Protein AF-A0A3A9GIK2-F1 (afdb_monomer)

Structure (mmCIF, N/CA/C/O backbone):
data_AF-A0A3A9GIK2-F1
#
_entry.id   AF-A0A3A9GIK2-F1
#
loop_
_atom_site.group_PDB
_atom_site.id
_atom_site.type_symbol
_atom_site.label_atom_id
_atom_site.label_alt_id
_atom_site.label_comp_id
_atom_site.label_asym_id
_atom_site.label_entity_id
_atom_site.label_seq_id
_atom_site.pdbx_PDB_ins_code
_atom_site.Cartn_x
_atom_site.Cartn_y
_atom_site.Cartn_z
_atom_site.occupancy
_atom_site.B_iso_or_equiv
_atom_site.auth_s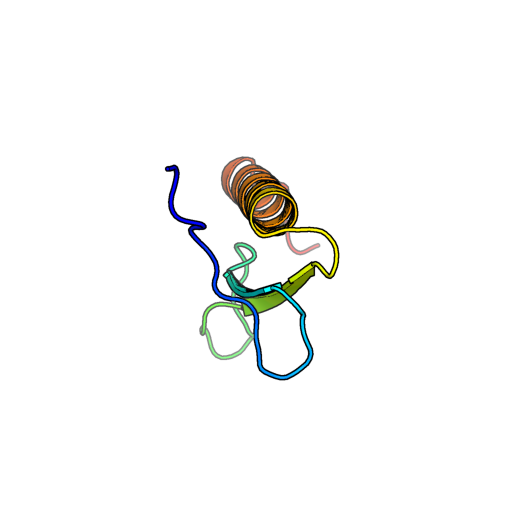eq_id
_atom_site.auth_comp_id
_atom_site.auth_asym_id
_atom_site.auth_atom_id
_atom_site.pdbx_PDB_model_num
ATOM 1 N N . MET A 1 1 ? 16.663 12.050 -14.763 1.00 54.78 1 MET A N 1
ATOM 2 C CA . MET A 1 1 ? 15.971 10.745 -14.886 1.00 54.78 1 MET A CA 1
ATOM 3 C C . MET A 1 1 ? 15.050 10.595 -13.685 1.00 54.78 1 MET A C 1
ATOM 5 O O . MET A 1 1 ? 15.532 10.769 -12.575 1.00 54.78 1 MET A O 1
ATOM 9 N N . ALA A 1 2 ? 13.749 10.359 -13.871 1.00 64.50 2 ALA A N 1
ATOM 10 C CA . ALA A 1 2 ? 12.848 10.140 -12.737 1.00 64.50 2 ALA A CA 1
ATOM 11 C C . ALA A 1 2 ? 13.188 8.802 -12.061 1.00 64.50 2 ALA A C 1
ATOM 13 O O . ALA A 1 2 ? 13.262 7.771 -12.732 1.00 64.50 2 ALA A O 1
ATOM 14 N N . THR A 1 3 ? 13.436 8.811 -10.753 1.00 75.12 3 THR A N 1
ATOM 15 C CA . THR A 1 3 ? 13.689 7.592 -9.982 1.00 75.12 3 THR A CA 1
ATOM 16 C C . THR A 1 3 ? 12.364 6.890 -9.698 1.00 75.12 3 THR A C 1
ATOM 18 O O . THR A 1 3 ? 11.387 7.509 -9.282 1.00 75.12 3 THR A O 1
ATOM 21 N N . ALA A 1 4 ? 12.305 5.583 -9.954 1.00 79.38 4 ALA A N 1
ATOM 22 C CA . ALA A 1 4 ? 11.123 4.790 -9.638 1.00 79.38 4 ALA A CA 1
ATOM 23 C C . ALA A 1 4 ? 10.914 4.751 -8.117 1.00 79.38 4 ALA A C 1
ATOM 25 O O . ALA A 1 4 ? 11.835 4.410 -7.370 1.00 79.38 4 ALA A O 1
ATOM 26 N N . LYS A 1 5 ? 9.698 5.072 -7.662 1.00 81.56 5 LYS A N 1
ATOM 27 C CA . LYS A 1 5 ? 9.342 5.075 -6.237 1.00 81.56 5 LYS A CA 1
ATOM 28 C C . LYS A 1 5 ? 9.394 3.675 -5.632 1.00 81.56 5 LYS A C 1
ATOM 30 O O . LYS A 1 5 ? 9.839 3.509 -4.497 1.00 81.56 5 LYS A O 1
ATOM 35 N N . TYR A 1 6 ? 8.964 2.666 -6.391 1.00 86.31 6 TYR A N 1
ATOM 36 C CA . TYR A 1 6 ? 9.008 1.272 -5.970 1.00 86.31 6 TYR A CA 1
ATOM 37 C C . TYR A 1 6 ? 10.157 0.525 -6.631 1.00 86.31 6 TYR A C 1
ATOM 39 O O . TYR A 1 6 ? 10.374 0.598 -7.842 1.00 86.31 6 TYR A O 1
ATOM 47 N N . LYS A 1 7 ? 10.877 -0.244 -5.812 1.00 84.69 7 LYS A N 1
ATOM 48 C CA . LYS A 1 7 ? 11.938 -1.133 -6.277 1.00 84.69 7 LYS A CA 1
ATOM 49 C C . LYS A 1 7 ? 11.342 -2.463 -6.717 1.00 84.69 7 LYS A C 1
ATOM 51 O O . LYS A 1 7 ? 10.395 -2.973 -6.120 1.00 84.69 7 LYS A O 1
ATOM 56 N N . ARG A 1 8 ? 11.926 -3.017 -7.772 1.00 87.31 8 ARG A N 1
ATOM 57 C CA . ARG A 1 8 ? 11.622 -4.360 -8.250 1.00 87.31 8 ARG A CA 1
ATOM 58 C C . ARG A 1 8 ? 12.228 -5.379 -7.278 1.00 87.31 8 ARG A C 1
ATOM 60 O O . ARG A 1 8 ? 13.359 -5.197 -6.831 1.00 87.31 8 ARG A O 1
ATOM 67 N N . ASN A 1 9 ? 11.473 -6.412 -6.927 1.00 87.06 9 ASN A N 1
ATOM 68 C CA . ASN A 1 9 ? 11.955 -7.517 -6.105 1.00 87.06 9 ASN A CA 1
ATOM 69 C C . ASN A 1 9 ? 12.846 -8.472 -6.931 1.00 87.06 9 ASN A C 1
ATOM 71 O O . ASN A 1 9 ? 13.010 -8.294 -8.142 1.00 87.06 9 ASN A O 1
ATOM 75 N N . LYS A 1 10 ? 13.407 -9.500 -6.278 1.00 87.25 10 LYS A N 1
ATOM 76 C CA . LYS A 1 10 ? 14.247 -10.519 -6.937 1.00 87.25 10 LYS A CA 1
ATOM 77 C C . LYS A 1 10 ? 13.515 -11.259 -8.067 1.00 87.25 10 LYS A C 1
ATOM 79 O O . LYS A 1 10 ? 14.149 -11.627 -9.046 1.00 87.25 10 LYS A O 1
ATOM 84 N N . ASP A 1 11 ? 12.193 -11.390 -7.966 1.00 86.38 11 ASP A N 1
ATOM 85 C CA . ASP A 1 11 ? 11.334 -12.065 -8.954 1.00 86.38 11 ASP A CA 1
ATOM 86 C C . ASP A 1 11 ? 10.949 -11.175 -10.145 1.00 86.38 11 ASP A C 1
ATOM 88 O O . ASP A 1 11 ? 10.169 -11.571 -11.011 1.00 86.38 11 ASP A O 1
ATOM 92 N N . GLY A 1 12 ? 11.441 -9.939 -10.188 1.00 87.06 12 GLY A N 1
ATOM 93 C CA . GLY A 1 12 ? 11.152 -9.019 -11.276 1.00 87.06 12 GLY A CA 1
ATOM 94 C C . GLY A 1 12 ? 9.835 -8.237 -11.133 1.00 87.06 12 GLY A C 1
ATOM 95 O O . GLY A 1 12 ? 9.408 -7.572 -12.076 1.00 87.06 12 GLY A O 1
ATOM 96 N N . ILE A 1 13 ? 9.204 -8.267 -9.959 1.00 89.38 13 ILE A N 1
ATOM 97 C CA . ILE A 1 13 ? 7.879 -7.705 -9.664 1.00 89.38 13 ILE A CA 1
ATOM 98 C C . ILE A 1 13 ? 8.007 -6.496 -8.729 1.00 89.38 13 ILE A C 1
ATOM 100 O O . ILE A 1 13 ? 8.812 -6.482 -7.801 1.00 89.38 13 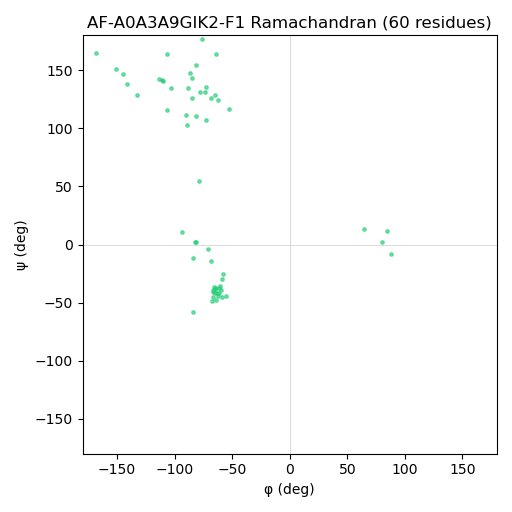ILE A O 1
ATOM 104 N N . PHE A 1 14 ? 7.198 -5.463 -8.943 1.00 90.94 14 PHE A N 1
ATOM 105 C CA . PHE A 1 14 ? 7.040 -4.365 -7.989 1.00 90.94 14 PHE A CA 1
ATOM 106 C C . PHE A 1 14 ? 5.997 -4.773 -6.957 1.00 90.94 14 PHE A C 1
ATOM 108 O O . PHE A 1 14 ? 4.888 -5.135 -7.345 1.00 90.94 14 PHE A O 1
ATOM 115 N N . ALA A 1 15 ? 6.313 -4.713 -5.665 1.00 91.12 15 ALA A N 1
ATOM 116 C CA . ALA A 1 15 ? 5.373 -5.122 -4.628 1.00 91.12 15 ALA A CA 1
ATOM 117 C C . ALA A 1 15 ? 5.470 -4.265 -3.360 1.00 91.12 15 ALA A C 1
ATOM 119 O O . ALA A 1 15 ? 6.551 -3.805 -2.993 1.00 91.12 15 ALA A O 1
ATOM 120 N N . ILE A 1 16 ? 4.334 -4.062 -2.687 1.00 92.31 16 ILE A N 1
ATOM 121 C CA . ILE A 1 16 ? 4.234 -3.354 -1.406 1.00 92.31 16 ILE A CA 1
ATOM 122 C C . ILE A 1 16 ? 3.050 -3.869 -0.579 1.00 92.31 16 ILE A C 1
ATOM 124 O O . ILE A 1 16 ? 2.030 -4.295 -1.117 1.00 92.31 16 ILE A O 1
ATOM 128 N N . LYS A 1 17 ? 3.171 -3.793 0.751 1.00 93.12 17 LYS A N 1
ATOM 129 C CA . LYS A 1 17 ? 2.046 -3.965 1.677 1.00 93.12 17 LYS A CA 1
ATOM 130 C C . LYS A 1 17 ? 1.396 -2.608 1.948 1.00 93.12 17 LYS A C 1
ATOM 132 O O . LYS A 1 17 ? 2.015 -1.765 2.597 1.00 93.12 17 LYS A O 1
ATOM 137 N N . ALA A 1 18 ? 0.175 -2.405 1.466 1.00 92.38 18 ALA A N 1
ATOM 138 C CA . ALA A 1 18 ? -0.586 -1.173 1.655 1.00 92.38 18 ALA A CA 1
ATOM 139 C C . ALA A 1 18 ? -1.769 -1.417 2.600 1.00 92.38 18 ALA A C 1
ATOM 141 O O . ALA A 1 18 ? -2.379 -2.479 2.560 1.00 92.38 18 ALA A O 1
ATOM 142 N N . TRP A 1 19 ? -2.058 -0.457 3.477 1.00 92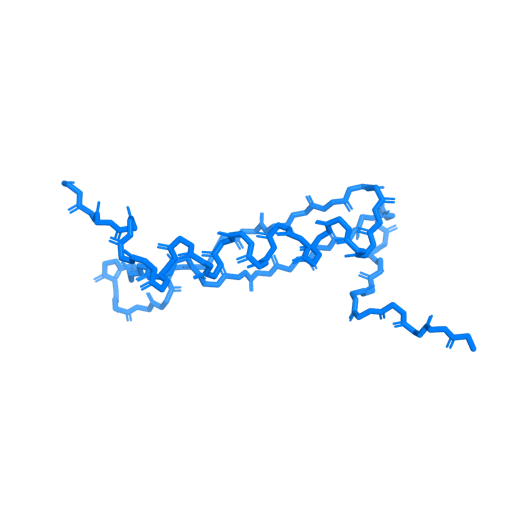.88 19 TRP A N 1
ATOM 143 C CA . TRP A 1 19 ? -3.229 -0.516 4.353 1.00 92.88 19 TRP A CA 1
ATOM 144 C C . TRP A 1 19 ? -4.487 -0.236 3.538 1.00 92.88 19 TRP A C 1
ATOM 146 O O . TRP A 1 19 ? -4.512 0.739 2.789 1.00 92.88 19 TRP A O 1
ATOM 156 N N . ASP A 1 20 ? -5.496 -1.084 3.684 1.00 89.12 20 ASP A N 1
ATOM 157 C CA . ASP A 1 20 ? -6.745 -0.984 2.932 1.00 89.12 20 ASP A CA 1
ATOM 158 C C . ASP A 1 20 ? -7.832 -0.193 3.664 1.00 89.12 20 ASP A C 1
ATOM 160 O O . ASP A 1 20 ? -8.977 -0.207 3.243 1.00 89.12 20 ASP A O 1
ATOM 164 N N . GLY A 1 21 ? -7.515 0.491 4.763 1.00 89.62 21 GLY A N 1
ATOM 165 C CA . GLY A 1 21 ? -8.503 1.257 5.525 1.00 89.62 21 GLY A CA 1
ATOM 166 C C . GLY A 1 21 ? -9.229 0.456 6.602 1.00 89.62 21 GLY A C 1
ATOM 167 O O . GLY A 1 21 ? -9.911 1.055 7.426 1.00 89.62 21 GLY A O 1
ATOM 168 N N . THR A 1 22 ? -9.052 -0.867 6.653 1.00 90.12 22 THR A N 1
ATOM 169 C CA . THR A 1 22 ? -9.674 -1.718 7.676 1.00 90.12 22 THR A CA 1
ATOM 170 C C . THR A 1 22 ? -8.663 -2.197 8.707 1.00 90.12 22 THR A C 1
ATOM 172 O O . THR A 1 22 ? -7.440 -2.098 8.539 1.00 90.12 22 THR A O 1
ATOM 175 N N . TYR A 1 23 ? -9.179 -2.682 9.825 1.00 92.12 23 TYR A N 1
ATOM 176 C CA . TYR A 1 23 ? -8.382 -3.258 10.892 1.00 92.12 23 TYR A CA 1
ATOM 177 C C . TYR A 1 23 ? -8.702 -4.743 10.999 1.00 92.12 23 TYR A C 1
ATOM 179 O O . TYR A 1 23 ? -9.841 -5.166 10.812 1.00 92.12 23 TYR A O 1
ATOM 187 N N . ASN A 1 24 ? -7.673 -5.529 11.281 1.00 90.88 24 ASN A N 1
ATOM 188 C CA . ASN A 1 24 ? -7.805 -6.928 11.642 1.00 90.88 24 ASN A CA 1
ATOM 189 C C . ASN A 1 24 ? -8.573 -7.065 12.972 1.00 90.88 24 ASN A C 1
ATOM 191 O O . ASN A 1 24 ? -8.634 -6.105 13.746 1.00 90.88 24 ASN A O 1
ATOM 195 N N . PRO A 1 25 ? -9.081 -8.268 13.301 1.00 90.81 25 PRO A N 1
ATOM 196 C CA . PRO A 1 25 ? -9.735 -8.526 14.588 1.00 90.81 25 PRO A CA 1
ATOM 197 C C . PRO A 1 25 ? -8.851 -8.237 15.812 1.00 90.81 25 PRO A C 1
ATOM 199 O O . PRO A 1 25 ? -9.361 -7.938 16.884 1.00 90.81 25 PRO A O 1
ATOM 202 N N . ASP A 1 26 ? -7.527 -8.298 15.650 1.00 92.75 26 ASP A N 1
ATOM 203 C CA . ASP A 1 26 ? -6.540 -7.975 16.687 1.00 92.75 26 ASP A 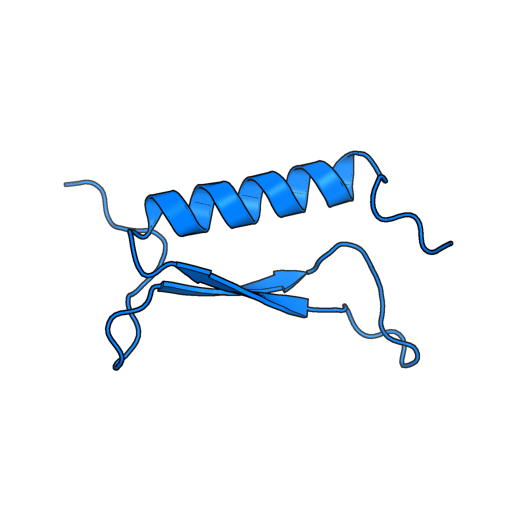CA 1
ATOM 204 C C . ASP A 1 26 ? -6.272 -6.459 16.841 1.00 92.75 26 ASP A C 1
ATOM 206 O O . ASP A 1 26 ? -5.422 -6.053 17.631 1.00 92.75 26 ASP A O 1
ATOM 210 N N . GLY A 1 27 ? -6.968 -5.609 16.075 1.00 90.50 27 GLY A N 1
ATOM 211 C CA . GLY A 1 27 ? -6.799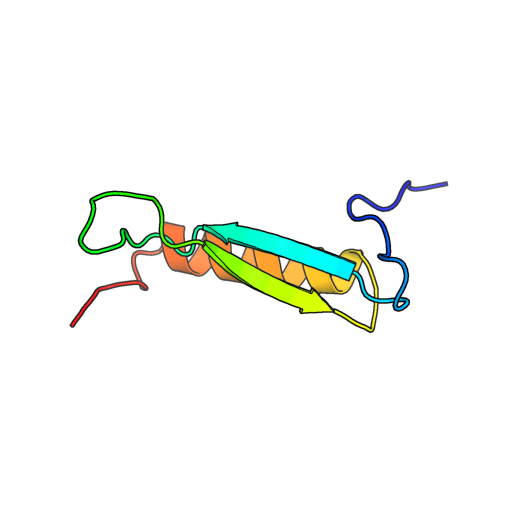 -4.154 16.076 1.00 90.50 27 GLY A CA 1
ATOM 212 C C . GLY A 1 27 ? -5.600 -3.651 15.264 1.00 90.50 27 GLY A C 1
ATOM 213 O O . GLY A 1 27 ? -5.347 -2.445 15.211 1.00 90.50 27 GLY A O 1
ATOM 214 N N . THR A 1 28 ? -4.851 -4.529 14.595 1.00 93.94 28 THR A N 1
ATOM 215 C CA . THR A 1 28 ? -3.755 -4.122 13.708 1.00 93.94 28 THR A CA 1
ATOM 216 C C . THR A 1 28 ? -4.277 -3.696 12.336 1.00 93.94 28 THR A C 1
ATOM 218 O O . THR A 1 28 ? -5.340 -4.109 11.885 1.00 93.94 28 THR A O 1
ATOM 221 N N . LYS A 1 29 ? -3.529 -2.840 11.630 1.00 93.75 29 LYS A N 1
ATOM 222 C CA . LYS A 1 29 ? -3.898 -2.399 10.274 1.00 93.75 29 LYS A CA 1
ATOM 223 C C . LYS A 1 29 ? -3.936 -3.591 9.314 1.00 93.75 29 LYS A C 1
ATOM 225 O O . LYS A 1 29 ? -2.900 -4.231 9.117 1.00 93.75 29 LYS A O 1
ATOM 230 N N . HIS A 1 30 ? -5.061 -3.809 8.638 1.00 92.50 30 HIS A N 1
ATOM 231 C CA . HIS A 1 30 ? -5.166 -4.829 7.601 1.00 92.50 30 HIS A CA 1
ATOM 232 C C . HIS A 1 30 ? -4.403 -4.376 6.347 1.00 92.50 30 HIS A C 1
ATOM 234 O O . HIS A 1 30 ? -4.749 -3.410 5.665 1.00 92.50 30 HIS A O 1
ATOM 240 N N . ARG A 1 31 ? -3.253 -5.007 6.092 1.00 93.56 31 ARG A N 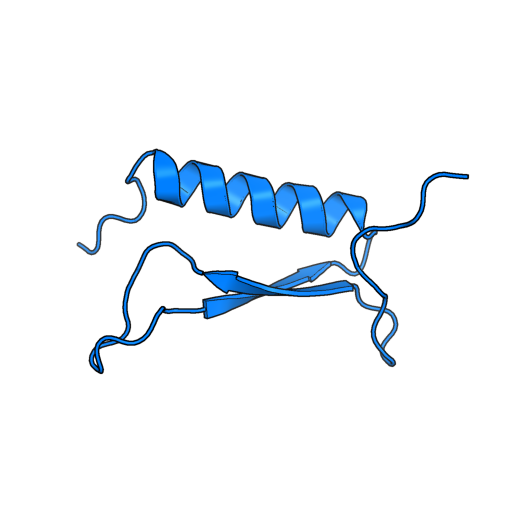1
ATOM 241 C CA . ARG A 1 31 ? -2.369 -4.637 4.981 1.00 93.56 31 ARG A CA 1
ATOM 242 C C . ARG A 1 31 ? -2.457 -5.665 3.869 1.00 93.56 31 ARG A C 1
ATOM 244 O O . ARG A 1 31 ? -1.984 -6.789 4.031 1.00 93.56 31 ARG A O 1
ATOM 251 N N . ILE A 1 32 ? -2.949 -5.242 2.713 1.00 92.88 32 ILE A N 1
ATOM 252 C CA . ILE A 1 32 ? -3.017 -6.072 1.516 1.00 92.88 32 ILE A CA 1
ATOM 253 C C . ILE A 1 32 ? -1.714 -6.000 0.718 1.00 92.88 32 ILE A C 1
ATOM 255 O O . ILE A 1 32 ? -1.012 -4.984 0.696 1.00 92.88 32 ILE A O 1
ATOM 259 N N . HIS A 1 33 ? -1.375 -7.104 0.057 1.00 93.56 33 HIS A N 1
ATOM 260 C CA . HIS A 1 33 ? -0.181 -7.198 -0.775 1.00 93.56 33 HIS A CA 1
ATOM 261 C C . HIS A 1 33 ? -0.513 -6.756 -2.205 1.00 93.56 33 HIS A C 1
ATOM 263 O O . HIS A 1 33 ? -1.097 -7.514 -2.978 1.00 93.56 33 HIS A O 1
ATOM 269 N N . LEU A 1 34 ? -0.114 -5.537 -2.565 1.00 93.06 34 LEU A N 1
ATOM 270 C CA . LEU A 1 34 ? -0.217 -5.031 -3.930 1.00 93.06 34 LEU A CA 1
ATOM 271 C C . LEU A 1 34 ? 1.034 -5.407 -4.715 1.00 93.06 34 LEU A C 1
ATOM 273 O O . LEU A 1 34 ? 2.155 -5.264 -4.221 1.00 93.06 34 LEU A O 1
ATOM 277 N N . LYS A 1 35 ? 0.838 -5.893 -5.941 1.00 92.81 35 LYS A N 1
ATOM 278 C CA . LYS A 1 35 ? 1.917 -6.323 -6.828 1.00 92.81 35 LYS A CA 1
ATOM 279 C C . LYS A 1 35 ? 1.623 -5.927 -8.270 1.00 92.81 35 LYS A C 1
ATOM 281 O O . LYS A 1 35 ? 0.516 -6.120 -8.762 1.00 92.81 35 LYS A O 1
ATOM 286 N N . SER A 1 36 ? 2.641 -5.445 -8.970 1.00 90.88 36 SER A N 1
ATOM 287 C CA . SER A 1 36 ? 2.590 -5.182 -10.404 1.00 90.88 36 SER A CA 1
ATOM 288 C C . SER A 1 36 ? 3.817 -5.756 -11.096 1.00 90.88 36 SER A C 1
ATOM 290 O O . SER A 1 36 ? 4.957 -5.486 -10.721 1.00 90.88 36 SER A O 1
ATOM 292 N N . LYS A 1 37 ? 3.582 -6.538 -12.151 1.00 89.81 37 LYS A N 1
ATOM 293 C CA . LYS A 1 37 ? 4.631 -7.008 -13.069 1.00 89.81 37 LYS A CA 1
ATOM 294 C C . LYS A 1 37 ? 4.956 -5.974 -14.153 1.00 89.81 37 LYS A C 1
ATOM 296 O O . LYS A 1 37 ? 5.938 -6.128 -14.867 1.00 89.81 37 LYS A O 1
ATOM 301 N N . LYS A 1 38 ? 4.127 -4.931 -14.290 1.00 88.50 38 LYS A N 1
ATOM 302 C CA . LYS A 1 38 ? 4.169 -3.992 -15.415 1.00 88.50 38 LYS A CA 1
ATOM 303 C C . LYS A 1 38 ? 5.194 -2.885 -15.193 1.00 88.50 38 LYS A C 1
ATOM 305 O O . LYS A 1 38 ? 6.088 -2.697 -16.009 1.00 88.50 38 LYS A O 1
ATOM 310 N N . SER A 1 39 ? 5.061 -2.124 -14.107 1.00 87.69 39 SER A N 1
ATOM 311 C CA . SER A 1 39 ? 5.963 -1.005 -13.795 1.00 87.69 39 SER A CA 1
ATOM 312 C C . SER A 1 39 ? 5.758 -0.486 -12.368 1.00 87.69 39 SER A C 1
ATOM 314 O O . SER A 1 39 ? 4.715 -0.739 -11.767 1.00 87.69 39 SER A O 1
ATOM 316 N N . SER A 1 40 ? 6.710 0.310 -11.858 1.00 86.50 40 SER A N 1
ATOM 317 C CA . SER A 1 40 ? 6.527 1.078 -10.610 1.00 86.50 40 SER A CA 1
ATOM 318 C C . SER A 1 40 ? 5.292 1.973 -10.687 1.00 86.50 40 SER A C 1
ATOM 320 O O . SER A 1 40 ? 4.489 1.971 -9.764 1.00 86.50 40 SER A O 1
ATOM 322 N N . ARG A 1 41 ? 5.090 2.667 -11.816 1.00 90.50 41 ARG A N 1
ATOM 323 C CA . ARG A 1 41 ? 3.951 3.575 -12.006 1.00 90.50 41 ARG A CA 1
ATOM 324 C C . ARG A 1 41 ? 2.604 2.857 -11.926 1.00 90.50 41 ARG A C 1
ATOM 326 O O . ARG A 1 41 ? 1.648 3.395 -11.389 1.00 90.50 41 ARG A O 1
ATOM 333 N N . ASP A 1 42 ? 2.532 1.634 -12.441 1.00 90.69 42 ASP A N 1
ATOM 334 C CA . ASP A 1 42 ? 1.324 0.814 -12.341 1.00 90.69 42 ASP A CA 1
ATOM 335 C C . ASP A 1 42 ? 1.021 0.443 -10.880 1.00 90.69 42 ASP A C 1
ATOM 337 O O . ASP A 1 42 ? -0.118 0.572 -10.439 1.00 90.69 42 ASP A O 1
ATOM 341 N N . LEU A 1 43 ? 2.048 0.089 -10.097 1.00 93.00 43 LEU A N 1
ATOM 342 C CA . LEU A 1 43 ? 1.891 -0.129 -8.658 1.00 93.00 43 LEU A CA 1
ATOM 343 C C . LEU A 1 43 ? 1.487 1.159 -7.917 1.00 93.00 43 LEU A C 1
ATOM 345 O O . LEU A 1 43 ? 0.672 1.103 -7.003 1.00 93.00 43 LEU A O 1
ATOM 349 N N . GLU A 1 44 ? 2.012 2.319 -8.317 1.00 92.94 44 GLU A N 1
ATOM 350 C CA . GLU A 1 44 ? 1.620 3.625 -7.763 1.00 92.94 44 GLU A CA 1
ATOM 351 C C . GLU A 1 44 ? 0.144 3.928 -8.014 1.00 92.94 44 GLU A C 1
ATOM 353 O O . GLU A 1 44 ? -0.561 4.301 -7.079 1.00 92.94 44 GLU A O 1
ATOM 358 N N . ASN A 1 45 ? -0.347 3.674 -9.228 1.00 94.50 45 ASN A N 1
ATOM 359 C CA . ASN A 1 45 ? -1.764 3.825 -9.548 1.00 94.50 45 ASN A CA 1
ATOM 360 C C . ASN A 1 45 ? -2.641 2.890 -8.700 1.00 94.50 45 ASN A C 1
ATOM 362 O O . ASN A 1 45 ? -3.670 3.323 -8.193 1.00 94.50 45 ASN A O 1
ATOM 366 N N . GLN A 1 46 ? -2.227 1.633 -8.490 1.00 92.94 46 GLN A N 1
ATOM 367 C CA . GLN A 1 46 ? -2.959 0.695 -7.625 1.00 92.94 46 GLN A CA 1
ATOM 368 C C . GLN A 1 46 ? -3.003 1.167 -6.165 1.00 92.94 46 GLN A C 1
ATOM 370 O O . GLN A 1 46 ? -4.041 1.076 -5.513 1.00 92.94 46 GLN A O 1
ATOM 375 N N . VAL A 1 47 ? -1.884 1.681 -5.648 1.00 93.00 47 VAL A N 1
ATOM 376 C CA . VAL A 1 47 ? -1.805 2.219 -4.283 1.00 93.00 47 VAL A CA 1
ATOM 377 C C . VAL A 1 47 ? -2.667 3.473 -4.140 1.00 93.00 47 VAL A C 1
ATOM 379 O O . VAL A 1 47 ? -3.335 3.624 -3.121 1.00 93.00 47 VAL A O 1
ATOM 382 N N . ASN A 1 48 ? -2.673 4.362 -5.133 1.00 93.56 48 ASN A N 1
ATOM 383 C CA . ASN A 1 48 ? -3.514 5.558 -5.113 1.00 93.56 48 ASN A CA 1
ATOM 384 C C . ASN A 1 48 ? -4.999 5.2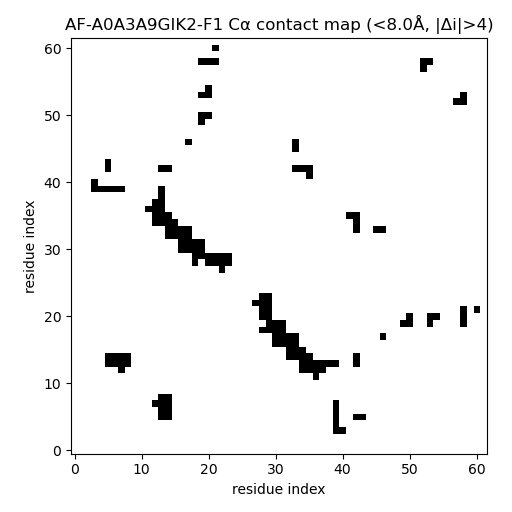00 -5.197 1.00 93.56 48 ASN A C 1
ATOM 386 O O . ASN A 1 48 ? -5.763 5.664 -4.364 1.00 93.56 48 ASN A O 1
ATOM 390 N N . ALA A 1 49 ? -5.389 4.284 -6.086 1.00 92.31 49 ALA A N 1
ATOM 391 C CA . ALA A 1 49 ? -6.765 3.798 -6.155 1.00 92.31 49 ALA A CA 1
ATOM 392 C C . ALA A 1 49 ? -7.211 3.130 -4.842 1.00 92.31 49 ALA A C 1
ATOM 394 O O . ALA A 1 49 ? -8.364 3.259 -4.437 1.00 92.31 49 ALA A O 1
ATOM 395 N N . LEU A 1 50 ? -6.307 2.421 -4.151 1.00 91.75 50 LEU A N 1
ATOM 396 C CA . LEU A 1 50 ? -6.595 1.900 -2.816 1.00 91.75 50 LEU A CA 1
ATOM 397 C C . LEU A 1 50 ? -6.814 3.043 -1.819 1.00 91.75 50 LEU A C 1
ATOM 399 O O . LEU A 1 50 ? -7.798 3.020 -1.094 1.00 91.75 50 LEU A O 1
ATOM 403 N N . ARG A 1 51 ? -5.933 4.0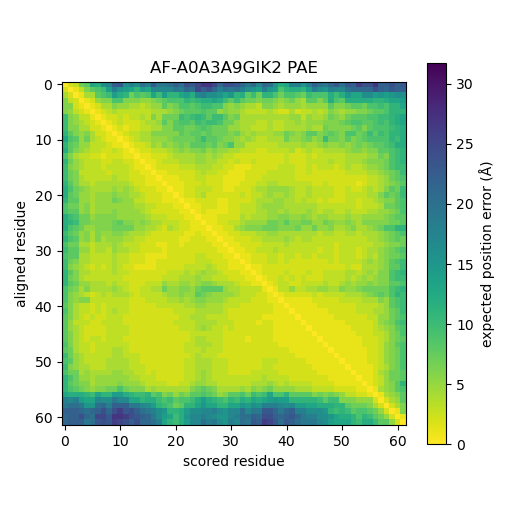49 -1.798 1.00 90.25 51 ARG A N 1
ATOM 404 C CA . ARG A 1 51 ? -6.072 5.215 -0.912 1.00 90.25 51 ARG A CA 1
ATOM 405 C C . ARG A 1 51 ? -7.377 5.963 -1.137 1.00 90.25 51 ARG A C 1
ATOM 407 O O . ARG A 1 51 ? -8.065 6.236 -0.168 1.00 90.25 51 ARG A O 1
ATOM 414 N N . GLU A 1 52 ? -7.752 6.206 -2.385 1.00 92.00 52 GLU A N 1
ATOM 415 C CA . GLU A 1 52 ? -9.012 6.868 -2.733 1.00 92.00 52 GLU A CA 1
ATOM 416 C C . GLU A 1 52 ? -10.226 6.082 -2.213 1.00 92.00 52 GLU A C 1
ATOM 418 O O . GLU A 1 52 ? -11.174 6.665 -1.690 1.00 92.00 52 GLU A O 1
ATOM 423 N N . LYS A 1 53 ? -10.196 4.744 -2.278 1.00 88.75 53 LYS A N 1
ATOM 424 C CA . LYS A 1 53 ? -11.249 3.889 -1.696 1.00 88.75 53 LYS A CA 1
ATOM 425 C C . LYS A 1 53 ? -11.309 3.970 -0.171 1.00 88.75 53 LYS A C 1
ATOM 427 O O . LYS A 1 53 ? -12.397 3.928 0.399 1.00 88.75 53 LYS A O 1
ATOM 432 N N . VAL A 1 54 ? -10.153 4.088 0.480 1.00 88.81 54 VAL A N 1
ATOM 433 C CA . VAL A 1 54 ? -10.062 4.284 1.935 1.00 88.81 54 VAL A CA 1
ATOM 434 C C . VAL A 1 54 ? -10.605 5.650 2.334 1.00 88.81 54 VAL A C 1
ATOM 436 O O . VAL A 1 54 ? -11.428 5.741 3.237 1.00 88.81 54 VAL A O 1
ATOM 439 N N . GLU A 1 55 ? -10.173 6.704 1.646 1.00 87.44 55 GLU A N 1
ATOM 440 C CA . GLU A 1 55 ? -10.554 8.091 1.925 1.00 87.44 55 GLU A CA 1
ATOM 441 C C . GLU A 1 55 ? -12.035 8.348 1.643 1.00 87.44 55 GLU A C 1
ATOM 443 O O . GLU A 1 55 ? -12.704 9.016 2.426 1.00 87.44 55 GLU A O 1
ATOM 448 N N . SER A 1 56 ? -12.576 7.764 0.571 1.00 86.81 56 SER A N 1
ATOM 449 C CA . SER A 1 56 ? -14.012 7.824 0.263 1.00 86.81 56 SER A CA 1
ATOM 450 C C . SER A 1 56 ? -14.878 6.995 1.215 1.00 86.81 56 SER A C 1
ATOM 452 O O . SER A 1 56 ? -16.101 7.000 1.082 1.00 86.81 56 SER A O 1
ATOM 454 N N . GLY A 1 57 ? -14.271 6.259 2.153 1.00 76.56 57 GLY A N 1
ATOM 455 C CA . GLY A 1 57 ? -14.988 5.408 3.094 1.00 76.56 57 GLY A CA 1
ATOM 456 C C . GLY A 1 57 ? -15.723 4.249 2.425 1.00 76.56 57 GLY A C 1
ATOM 457 O O . GLY A 1 57 ? -16.540 3.619 3.077 1.00 76.56 57 GLY A O 1
ATOM 458 N N . GLN A 1 58 ? -15.451 3.929 1.152 1.00 69.31 58 GLN A N 1
ATOM 459 C CA . GLN A 1 58 ? -16.079 2.795 0.458 1.00 69.31 58 GLN A CA 1
ATOM 460 C C . GLN A 1 58 ? -15.633 1.440 1.012 1.00 69.31 58 GLN A C 1
ATOM 462 O O . GLN A 1 58 ? -16.283 0.428 0.749 1.00 69.31 58 GLN A O 1
ATOM 467 N N . ASN A 1 59 ? -14.566 1.411 1.814 1.00 61.78 59 ASN A N 1
ATOM 468 C CA . ASN A 1 59 ? -14.189 0.243 2.601 1.00 61.78 59 ASN A CA 1
ATOM 469 C C . ASN A 1 59 ? -15.064 0.135 3.866 1.00 61.78 59 ASN A C 1
ATOM 471 O O . ASN A 1 59 ? -14.580 0.102 4.994 1.00 61.78 59 ASN A O 1
ATOM 475 N N . VAL A 1 60 ? -16.384 0.125 3.665 1.00 54.16 60 VAL A N 1
ATOM 476 C CA . VAL A 1 60 ? -17.356 -0.164 4.717 1.00 54.16 60 VAL A CA 1
ATOM 477 C C . VAL A 1 60 ? -17.426 -1.679 4.840 1.00 54.16 60 VAL A C 1
ATOM 479 O O . VAL A 1 60 ? -17.904 -2.366 3.936 1.00 54.16 60 VAL A O 1
ATOM 482 N N . ILE A 1 61 ? -16.918 -2.200 5.953 1.00 53.84 61 ILE A N 1
ATOM 483 C CA . I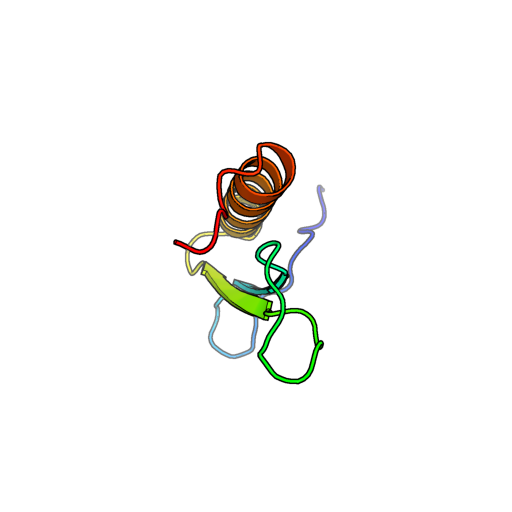LE A 1 61 ? -17.227 -3.552 6.420 1.00 53.84 61 ILE A CA 1
ATOM 484 C C . ILE A 1 61 ? -18.762 -3.650 6.468 1.00 53.84 61 ILE A C 1
ATOM 486 O O . ILE A 1 61 ? -19.399 -2.872 7.179 1.00 53.84 61 ILE A O 1
ATOM 490 N N . ARG A 1 62 ? -19.346 -4.536 5.656 1.00 45.00 62 ARG A N 1
ATOM 491 C CA . ARG A 1 62 ? -20.740 -4.973 5.798 1.00 45.00 62 ARG A CA 1
ATOM 492 C C . ARG A 1 62 ? -20.795 -6.174 6.723 1.00 45.00 62 ARG A C 1
ATOM 494 O O . ARG A 1 62 ? -19.882 -7.021 6.606 1.00 45.00 62 ARG A O 1
#

pLDDT: mean 86.11, std 11.16, range [45.0, 94.5]

Mean predicted aligned error: 5.38 Å

Nearest PDB structures (foldseek):
  6q0c-assembly1_A  TM=3.063E-01  e=1.696E+00  Geobacillus stearothermophilus
  8ove-assembly1_AR  TM=3.398E-01  e=4.989E+00  Trypanosoma brucei brucei
  8dwd-assembly1_A  TM=2.967E-01  e=2.541E+00  Geobacillus stearothermophilus

Secondary structure (DSSP, 8-state):
-PPPSSPB-TTS-EEEEEEEEEE-TTSSEEEEEEEESS-HHHHHHHHHHHHHHHHTT-----

Radius of gyration: 13.33 Å; Cα contacts (8 Å, |Δi|>4): 81; chains: 1; bounding box: 37×23×32 Å

Sequence (62 aa):
MATAKYKRNKDGIFAIKAWDGTYNPDGTKHRIHLKSKKSSRDLENQVNALREKVESGQNVIR

Solvent-accessible surface area (backbone atoms only — not comparable to full-atom values): 3816 Å² total; per-residue (Å²): 130,89,78,70,90,51,64,65,46,97,88,65,31,25,65,48,76,43,68,54,70,47,62,40,96,88,70,45,74,35,57,46,82,49,72,22,76,84,36,41,67,57,39,49,51,53,52,48,55,42,46,52,36,34,74,70,53,70,62,60,86,127

Foldseek 3Di:
DDDQPFDQDPVQKTKDFAFQLDADPVRHGDTDIQIDNPGSVVSVVVNVVSVVCNVVVVPDDD